Protein AF-A0A7J3VGN8-F1 (afdb_monomer_lite)

Foldseek 3Di:
DLVLLVVCLPVQLVLLLVLLVQLLVVLQPDELVVSLVVRLVVLLVSCVVSVHDSVLSSVSSNQSSVLHQLDLVHDVVSVVVVVVVPADNVNRNVVSVVSSVVSSVVSSCCSSPPVVPVD

Secondary structure (DSSP, 8-state):
-HHHHHHTHHHHHHHHHHHHHHHHHHHTTS-HHHHHHHHHHHHHHHHHHHTS-HHHHHHHHHHHTT---S-TTS-HHHHHHHHTSSS-HHHHHHHHHHHHHHHHHHHHHHHHHTHHHH-

Radius of gyration: 15.68 Å; chains: 1; bounding box: 39×23×43 Å

pLDDT: mean 89.17, std 10.72, range [51.22, 97.06]

Sequence (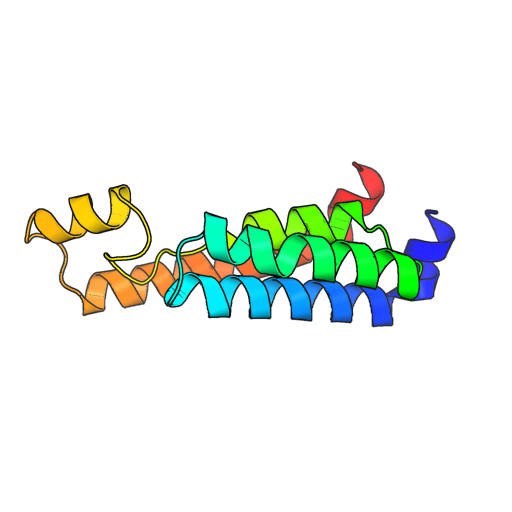119 aa):
DMLMNLTSGGSGLIAIIIVVVAGLGISIIASNTASAGIFLPIAIGLGQKIGFSPVILAVAVGISTSLDFMLPVGTPPNAIAYSTGKVSMPEMIKAGILLDITGAVLTIIMAYLLWPYLI

Structure (mmCIF, N/CA/C/O backbone):
data_AF-A0A7J3VGN8-F1
#
_entry.id   AF-A0A7J3VGN8-F1
#
loop_
_atom_site.group_PDB
_atom_site.id
_atom_site.type_symbol
_atom_site.label_atom_id
_atom_site.label_alt_id
_atom_site.label_comp_id
_atom_site.label_asym_id
_atom_site.label_entity_id
_atom_site.label_seq_id
_atom_site.pdbx_PDB_ins_code
_atom_site.Cartn_x
_atom_site.Cartn_y
_atom_site.Cartn_z
_atom_site.occupancy
_atom_site.B_iso_or_equiv
_atom_site.auth_seq_id
_atom_site.auth_comp_id
_atom_site.auth_asym_id
_atom_site.auth_atom_id
_atom_site.pdbx_PDB_model_num
ATOM 1 N N . ASP A 1 1 ? 11.955 -0.255 -24.144 1.00 57.22 1 ASP A N 1
ATOM 2 C CA . ASP A 1 1 ? 10.928 -0.205 -23.079 1.00 57.22 1 ASP A CA 1
ATOM 3 C C . ASP A 1 1 ? 10.255 -1.552 -22.827 1.00 57.22 1 ASP A C 1
ATOM 5 O O . ASP A 1 1 ? 10.588 -2.176 -21.830 1.00 57.22 1 ASP A O 1
ATOM 9 N N . MET A 1 2 ? 9.433 -2.100 -23.734 1.00 51.97 2 MET A N 1
ATOM 10 C CA . MET A 1 2 ? 8.761 -3.404 -23.515 1.00 51.97 2 MET A CA 1
ATOM 11 C C . MET A 1 2 ? 9.733 -4.589 -23.311 1.00 51.97 2 MET A C 1
ATOM 13 O O . MET A 1 2 ? 9.541 -5.407 -22.416 1.00 51.97 2 MET A O 1
ATOM 17 N N . LEU A 1 3 ? 10.829 -4.645 -24.079 1.00 51.22 3 LEU A N 1
ATOM 18 C CA . LEU A 1 3 ? 11.868 -5.672 -23.909 1.00 51.22 3 LEU A CA 1
ATOM 19 C C . LEU A 1 3 ? 12.693 -5.492 -22.624 1.00 51.22 3 LEU A C 1
ATOM 21 O O . LEU A 1 3 ? 13.121 -6.491 -22.064 1.00 51.22 3 LEU A O 1
ATOM 25 N N . MET A 1 4 ? 12.878 -4.259 -22.130 1.00 55.94 4 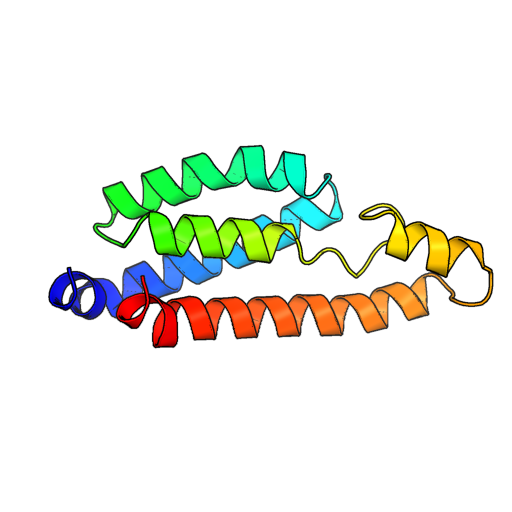MET A N 1
ATOM 26 C CA . MET A 1 4 ? 13.556 -3.998 -20.847 1.00 55.94 4 MET A CA 1
ATOM 27 C C . MET A 1 4 ? 12.677 -4.393 -19.653 1.00 55.94 4 MET A C 1
ATOM 29 O O . MET A 1 4 ? 13.184 -4.937 -18.674 1.00 55.94 4 MET A O 1
ATOM 33 N N . ASN A 1 5 ? 11.356 -4.204 -19.755 1.00 56.47 5 ASN A N 1
ATOM 34 C CA . ASN A 1 5 ? 10.391 -4.669 -18.753 1.00 56.47 5 ASN A CA 1
ATOM 35 C C . ASN A 1 5 ? 10.320 -6.208 -18.678 1.00 56.47 5 ASN A C 1
ATOM 37 O O . ASN A 1 5 ? 10.156 -6.755 -17.591 1.00 56.47 5 ASN A O 1
ATOM 41 N N . LEU A 1 6 ? 10.500 -6.919 -19.802 1.00 51.97 6 LEU A N 1
ATOM 42 C CA . LEU A 1 6 ? 10.601 -8.386 -19.811 1.00 51.97 6 LEU A CA 1
ATOM 43 C C . LEU A 1 6 ? 11.972 -8.906 -19.340 1.00 51.97 6 LEU A C 1
ATOM 45 O O . LEU A 1 6 ? 12.026 -9.912 -18.635 1.00 51.97 6 LEU A O 1
ATOM 49 N N . THR A 1 7 ? 13.083 -8.248 -19.694 1.00 54.78 7 THR A N 1
ATOM 50 C CA . THR A 1 7 ? 14.435 -8.700 -19.304 1.00 54.78 7 THR A CA 1
ATOM 51 C C . THR A 1 7 ? 14.783 -8.390 -17.847 1.00 54.78 7 THR A C 1
ATOM 53 O O . THR A 1 7 ? 15.609 -9.084 -17.260 1.00 54.78 7 THR A O 1
ATOM 56 N N . SER A 1 8 ? 14.121 -7.408 -17.230 1.00 57.72 8 SER A N 1
ATOM 57 C CA . SER A 1 8 ? 14.232 -7.095 -15.797 1.00 57.72 8 SER A CA 1
ATOM 58 C C . SER A 1 8 ? 13.266 -7.893 -14.913 1.00 57.72 8 SER A C 1
ATOM 60 O O . SER A 1 8 ? 13.160 -7.602 -13.726 1.00 57.72 8 SER A O 1
ATOM 62 N N . GLY A 1 9 ? 12.575 -8.911 -15.444 1.00 60.59 9 GLY A N 1
ATOM 63 C CA . GLY A 1 9 ? 11.428 -9.560 -14.791 1.00 60.59 9 GLY A CA 1
ATOM 64 C C . GLY A 1 9 ? 11.620 -9.959 -13.318 1.00 60.59 9 GLY A C 1
ATOM 65 O O . GLY A 1 9 ? 10.666 -9.880 -12.549 1.00 60.59 9 GLY A O 1
ATOM 66 N N . GLY A 1 10 ? 12.843 -10.313 -12.901 1.00 71.25 10 GLY A N 1
ATOM 67 C CA . GLY A 1 10 ? 13.182 -10.541 -11.491 1.00 71.25 10 GLY A CA 1
ATOM 68 C C . GLY A 1 10 ? 13.422 -9.259 -10.678 1.00 71.25 10 GLY A C 1
ATOM 69 O O . GLY A 1 10 ? 12.866 -9.106 -9.594 1.00 71.25 10 GLY A O 1
ATOM 70 N N . SER A 1 11 ? 14.224 -8.316 -11.183 1.00 80.25 11 SER A N 1
ATOM 71 C CA . SER A 1 11 ? 14.568 -7.078 -10.467 1.00 80.25 11 SER A CA 1
ATOM 72 C C . SER A 1 11 ? 13.405 -6.083 -10.392 1.00 80.25 11 SER A C 1
ATOM 74 O O . SER A 1 11 ? 13.237 -5.431 -9.362 1.00 80.25 11 SER A O 1
ATOM 76 N N . GLY A 1 12 ? 12.572 -6.000 -11.434 1.00 86.88 12 GLY A N 1
ATOM 77 C CA . GLY A 1 12 ? 11.380 -5.149 -11.468 1.00 86.88 12 GLY A CA 1
ATOM 78 C C . GLY A 1 12 ? 10.307 -5.604 -10.477 1.00 86.88 12 GLY A C 1
ATOM 79 O O . GLY A 1 12 ? 9.798 -4.793 -9.707 1.00 86.88 12 GLY A O 1
ATOM 80 N N . LEU A 1 13 ? 10.020 -6.911 -10.417 1.00 90.31 13 LEU A N 1
ATOM 81 C CA . LEU A 1 13 ? 9.063 -7.465 -9.452 1.00 90.31 13 LEU A CA 1
ATOM 82 C C . LEU A 1 13 ? 9.521 -7.238 -8.004 1.00 90.31 13 LEU A C 1
ATOM 84 O O . LEU A 1 13 ? 8.727 -6.809 -7.169 1.00 90.31 13 LEU A O 1
ATOM 88 N N . ILE A 1 14 ? 10.805 -7.473 -7.713 1.00 91.94 14 ILE A N 1
ATOM 89 C CA . ILE A 1 14 ? 11.375 -7.217 -6.383 1.00 91.94 14 ILE A CA 1
ATOM 90 C C . ILE A 1 14 ? 11.254 -5.732 -6.024 1.00 91.94 14 ILE A C 1
ATOM 92 O O . ILE A 1 14 ? 10.845 -5.409 -4.910 1.00 91.94 14 ILE A O 1
ATOM 96 N N . ALA A 1 15 ? 11.560 -4.827 -6.960 1.00 93.19 15 ALA A N 1
ATOM 97 C CA . ALA A 1 15 ? 11.423 -3.392 -6.737 1.00 93.19 15 ALA A CA 1
ATOM 98 C C . ALA A 1 15 ? 9.973 -3.001 -6.410 1.00 93.19 15 ALA A C 1
ATOM 100 O O . ALA A 1 15 ? 9.757 -2.292 -5.430 1.00 93.19 15 ALA A O 1
ATOM 101 N N . ILE A 1 16 ? 8.992 -3.511 -7.166 1.00 95.19 16 ILE A N 1
ATOM 102 C CA . ILE A 1 16 ? 7.558 -3.290 -6.913 1.00 95.19 16 ILE A CA 1
ATOM 103 C C . ILE A 1 16 ? 7.178 -3.763 -5.504 1.00 95.19 16 ILE A C 1
ATOM 105 O O . ILE A 1 16 ? 6.578 -3.006 -4.745 1.00 95.19 16 ILE A O 1
ATOM 109 N N . ILE A 1 17 ? 7.544 -4.994 -5.132 1.00 95.31 17 ILE A N 1
ATOM 110 C CA . ILE A 1 17 ? 7.213 -5.553 -3.814 1.00 95.31 17 ILE A CA 1
ATOM 111 C C . ILE A 1 17 ? 7.805 -4.687 -2.699 1.00 95.31 17 ILE A C 1
ATOM 113 O O . ILE A 1 17 ? 7.100 -4.345 -1.752 1.00 95.31 17 ILE A O 1
ATOM 117 N N . ILE A 1 18 ? 9.076 -4.294 -2.823 1.00 94.94 18 ILE A N 1
ATOM 118 C CA . ILE A 1 18 ? 9.754 -3.468 -1.818 1.00 94.94 18 ILE A CA 1
ATOM 119 C C . ILE A 1 18 ? 9.040 -2.127 -1.646 1.00 94.94 18 ILE A C 1
ATOM 121 O O . ILE A 1 18 ? 8.750 -1.749 -0.514 1.00 94.94 18 ILE A O 1
ATOM 125 N N . VAL A 1 19 ? 8.738 -1.410 -2.735 1.00 95.94 19 VAL A N 1
ATOM 126 C CA . VAL A 1 19 ? 8.107 -0.083 -2.622 1.00 95.94 19 VAL A CA 1
ATOM 127 C C . VAL A 1 19 ? 6.669 -0.167 -2.114 1.00 95.94 19 VAL A C 1
ATOM 129 O O . VAL A 1 19 ? 6.244 0.698 -1.350 1.00 95.94 19 VAL A O 1
ATOM 132 N N . VAL A 1 20 ? 5.928 -1.221 -2.472 1.00 96.69 20 VAL A N 1
ATOM 133 C CA . VAL A 1 20 ? 4.560 -1.431 -1.982 1.00 96.69 20 VAL A CA 1
ATOM 134 C C . VAL A 1 20 ? 4.567 -1.733 -0.486 1.00 96.69 20 VAL A C 1
ATOM 136 O O . VAL A 1 20 ? 3.876 -1.056 0.269 1.00 96.69 20 VAL A O 1
ATOM 139 N N . VAL A 1 21 ? 5.383 -2.692 -0.042 1.00 95.38 21 VAL A N 1
ATOM 140 C CA . VAL A 1 21 ? 5.461 -3.081 1.375 1.00 95.38 21 VAL A CA 1
ATOM 141 C C . VAL A 1 21 ? 6.007 -1.942 2.233 1.00 95.38 21 VAL A C 1
ATOM 143 O O . VAL A 1 21 ? 5.471 -1.679 3.306 1.00 95.38 21 VAL A O 1
ATOM 146 N N . ALA A 1 22 ? 7.044 -1.239 1.770 1.00 93.88 22 ALA A N 1
ATOM 147 C CA . ALA A 1 22 ? 7.609 -0.115 2.508 1.00 93.88 22 ALA A CA 1
ATOM 148 C C . ALA A 1 22 ? 6.635 1.071 2.587 1.00 93.88 22 ALA A C 1
ATOM 150 O O . ALA A 1 22 ? 6.490 1.658 3.658 1.00 93.88 22 ALA A O 1
ATOM 151 N N . GLY A 1 23 ? 5.943 1.387 1.484 1.00 94.50 23 GLY A N 1
ATOM 152 C CA . GLY A 1 23 ? 4.936 2.448 1.429 1.00 94.50 23 GLY A CA 1
ATOM 153 C C . GLY A 1 23 ? 3.754 2.190 2.365 1.00 94.50 23 GLY A C 1
ATOM 154 O O . GLY A 1 23 ? 3.395 3.071 3.141 1.00 94.50 23 GLY A O 1
ATOM 155 N N . LEU A 1 24 ? 3.223 0.964 2.351 1.00 94.31 24 LEU A N 1
ATOM 156 C CA . LEU A 1 24 ? 2.174 0.522 3.272 1.00 94.31 24 LEU A CA 1
ATOM 157 C C . LEU A 1 24 ? 2.655 0.535 4.734 1.00 94.31 24 LEU A C 1
ATOM 159 O O . LEU A 1 24 ? 1.960 0.989 5.635 1.00 94.31 24 LEU A O 1
ATOM 163 N N . GLY A 1 25 ? 3.869 0.044 4.990 1.00 91.69 25 GLY A N 1
ATOM 164 C CA . GLY A 1 25 ? 4.415 -0.026 6.345 1.00 91.69 25 GLY A CA 1
ATOM 165 C C . GLY A 1 25 ? 4.583 1.350 6.990 1.00 91.69 25 GLY A C 1
ATOM 166 O O . GLY A 1 25 ? 4.294 1.512 8.175 1.00 91.69 25 GLY A O 1
ATOM 167 N N . ILE A 1 26 ? 5.028 2.349 6.219 1.00 89.94 26 ILE A N 1
ATOM 168 C CA . ILE A 1 26 ? 5.185 3.708 6.741 1.00 89.94 26 ILE A CA 1
ATOM 169 C C . ILE A 1 26 ? 3.838 4.418 6.928 1.00 89.94 26 ILE A C 1
ATOM 171 O O . ILE A 1 26 ? 3.698 5.184 7.882 1.00 89.94 26 ILE A O 1
ATOM 175 N N . SER A 1 27 ? 2.841 4.156 6.069 1.00 89.88 27 SER A N 1
ATOM 176 C CA . SER A 1 27 ? 1.543 4.839 6.135 1.00 89.88 27 SER A CA 1
ATOM 177 C C . SER A 1 27 ? 0.765 4.485 7.397 1.00 89.88 27 SER A C 1
ATOM 179 O O . SER A 1 27 ? 0.010 5.307 7.883 1.00 89.88 27 SER A O 1
ATOM 181 N N . ILE A 1 28 ? 1.041 3.333 8.014 1.00 85.00 28 ILE A N 1
ATOM 182 C CA . ILE A 1 28 ? 0.443 2.952 9.304 1.00 85.00 28 ILE A CA 1
ATOM 183 C C . ILE A 1 28 ? 0.801 3.948 10.427 1.00 85.00 28 ILE A C 1
ATOM 185 O O . ILE A 1 28 ? 0.040 4.114 11.379 1.00 85.00 28 ILE A O 1
ATOM 189 N N . ILE A 1 29 ? 1.972 4.596 10.363 1.00 82.19 29 ILE A N 1
ATOM 190 C CA . ILE A 1 29 ? 2.469 5.480 11.437 1.00 82.19 29 ILE A CA 1
ATOM 191 C C . ILE A 1 29 ? 2.579 6.954 11.034 1.00 82.19 29 ILE A C 1
ATOM 193 O O . ILE A 1 29 ? 2.781 7.810 11.896 1.00 82.19 29 ILE A O 1
ATOM 197 N N . ALA A 1 30 ? 2.468 7.263 9.744 1.00 87.19 30 ALA A N 1
ATOM 198 C CA . ALA A 1 30 ? 2.600 8.603 9.187 1.00 87.19 30 ALA A CA 1
ATOM 199 C C . ALA A 1 30 ? 1.473 8.873 8.190 1.00 87.19 30 ALA A C 1
ATOM 201 O O . ALA A 1 30 ? 0.982 7.958 7.545 1.00 87.19 30 ALA A O 1
ATOM 202 N N . SER A 1 31 ? 1.090 10.138 7.997 1.00 89.44 31 SER A N 1
ATOM 203 C CA . SER A 1 31 ? 0.025 10.455 7.039 1.00 89.44 31 SER A CA 1
ATOM 204 C C . SER A 1 31 ? 0.378 9.995 5.621 1.00 89.44 31 SER A C 1
ATOM 206 O O . SER A 1 31 ? 1.528 10.107 5.187 1.00 89.44 31 SER A O 1
ATOM 208 N N . ASN A 1 32 ? -0.626 9.541 4.869 1.00 91.62 32 ASN A N 1
ATOM 209 C CA . ASN A 1 32 ? -0.465 9.037 3.500 1.00 91.62 32 ASN A CA 1
ATOM 210 C C . ASN A 1 32 ? 0.321 10.011 2.608 1.00 91.62 32 ASN A C 1
ATOM 212 O O . ASN A 1 32 ? 1.223 9.611 1.876 1.00 91.62 32 ASN A O 1
ATOM 216 N N . THR A 1 33 ? 0.043 11.313 2.726 1.00 91.50 33 THR A N 1
ATOM 217 C CA . THR A 1 33 ? 0.745 12.360 1.970 1.00 91.50 33 THR A CA 1
ATOM 218 C C . THR A 1 33 ? 2.217 12.489 2.364 1.00 91.50 33 THR A C 1
ATOM 220 O O . THR A 1 33 ? 3.066 12.650 1.489 1.00 91.50 33 THR A O 1
ATOM 223 N N . ALA A 1 34 ? 2.543 12.416 3.659 1.00 92.12 34 ALA A N 1
ATOM 224 C CA . ALA A 1 34 ? 3.932 12.464 4.116 1.00 92.12 34 ALA A CA 1
ATOM 225 C C . ALA A 1 34 ? 4.705 11.223 3.646 1.00 92.12 34 ALA A C 1
ATOM 227 O O . ALA A 1 34 ? 5.810 11.342 3.117 1.00 92.12 34 ALA A O 1
ATOM 228 N N . SER A 1 35 ? 4.083 10.050 3.760 1.00 94.31 35 SER A N 1
ATOM 229 C CA . SER A 1 35 ? 4.605 8.774 3.273 1.00 94.31 35 SER A CA 1
ATOM 230 C C . SER A 1 35 ? 4.878 8.806 1.767 1.00 94.31 35 SER A C 1
ATOM 232 O O . SER A 1 35 ? 5.991 8.503 1.334 1.00 94.31 35 SER A O 1
ATOM 234 N N . ALA A 1 36 ? 3.918 9.274 0.964 1.00 95.12 36 ALA A N 1
ATOM 235 C CA . ALA A 1 36 ? 4.109 9.472 -0.470 1.00 95.12 36 ALA A CA 1
ATOM 236 C C . ALA A 1 36 ? 5.263 10.447 -0.755 1.00 95.12 36 ALA A C 1
ATOM 238 O O . ALA A 1 36 ? 6.134 10.143 -1.564 1.00 95.12 36 ALA A O 1
ATOM 239 N N . GLY A 1 37 ? 5.329 11.583 -0.051 1.00 94.69 37 GLY A N 1
ATOM 240 C CA . GLY A 1 37 ? 6.396 12.575 -0.221 1.00 94.69 37 GLY A CA 1
ATOM 241 C C . GLY A 1 37 ? 7.807 12.020 0.015 1.00 94.69 37 GLY A C 1
ATOM 242 O O . GLY A 1 37 ? 8.747 12.434 -0.661 1.00 94.69 37 GLY A O 1
ATOM 243 N N . ILE A 1 38 ? 7.952 11.053 0.926 1.00 93.38 38 ILE A N 1
ATOM 244 C CA . ILE A 1 38 ? 9.225 10.372 1.200 1.00 93.38 38 ILE A CA 1
ATOM 245 C C . ILE A 1 38 ? 9.539 9.338 0.112 1.00 93.38 38 ILE A C 1
ATOM 247 O O . ILE A 1 38 ? 10.651 9.309 -0.416 1.00 93.38 38 ILE A O 1
ATOM 251 N N . PHE A 1 39 ? 8.579 8.476 -0.228 1.00 94.81 39 PHE A N 1
ATOM 252 C CA . PHE A 1 39 ? 8.845 7.292 -1.049 1.00 94.81 39 PHE A CA 1
ATOM 253 C C . PHE A 1 39 ? 8.796 7.540 -2.558 1.00 94.81 39 PHE A C 1
ATOM 255 O O . PHE A 1 39 ? 9.494 6.849 -3.300 1.00 94.81 39 PHE A O 1
ATOM 262 N N . LEU A 1 40 ? 8.035 8.529 -3.034 1.00 96.38 40 LEU A N 1
ATOM 263 C CA . LEU A 1 40 ? 7.920 8.833 -4.463 1.00 96.38 40 LEU A CA 1
ATOM 264 C C . LEU A 1 40 ? 9.278 9.150 -5.126 1.00 96.38 40 LEU A C 1
ATOM 266 O O . LEU A 1 40 ? 9.598 8.508 -6.129 1.00 96.38 40 LEU A O 1
ATOM 270 N N . PRO A 1 41 ? 10.127 10.058 -4.591 1.00 95.88 41 PRO A N 1
ATOM 271 C CA . PRO A 1 41 ? 11.437 10.322 -5.193 1.00 95.88 41 PRO A CA 1
ATOM 272 C C . PRO A 1 41 ? 12.370 9.100 -5.146 1.00 95.88 41 PRO A C 1
ATOM 274 O O . PRO A 1 41 ? 13.141 8.882 -6.081 1.00 95.88 41 PRO A O 1
ATOM 277 N N . ILE A 1 42 ? 12.273 8.272 -4.099 1.00 94.88 42 ILE A N 1
ATOM 278 C CA . ILE A 1 42 ? 13.067 7.042 -3.954 1.00 94.88 42 ILE A CA 1
ATOM 279 C C . ILE A 1 42 ? 12.678 6.028 -5.036 1.00 94.88 42 ILE A C 1
ATOM 281 O O . ILE A 1 42 ? 13.549 5.471 -5.702 1.00 94.88 42 ILE A O 1
ATOM 285 N N . ALA A 1 43 ? 11.378 5.816 -5.243 1.00 95.38 43 ALA A N 1
ATOM 286 C CA . ALA A 1 43 ? 10.851 4.908 -6.254 1.00 95.38 43 ALA A CA 1
ATOM 287 C C . ALA A 1 43 ? 11.214 5.346 -7.679 1.00 95.38 43 ALA A C 1
ATOM 289 O O . ALA A 1 43 ? 11.647 4.520 -8.485 1.00 95.38 43 ALA A O 1
ATOM 290 N N . ILE A 1 44 ? 11.115 6.647 -7.974 1.00 95.44 44 ILE A N 1
ATOM 291 C CA . ILE A 1 44 ? 11.500 7.203 -9.278 1.00 95.44 44 ILE A CA 1
ATOM 292 C C . ILE A 1 44 ? 12.994 6.973 -9.540 1.00 95.44 44 ILE A C 1
ATOM 294 O O . ILE A 1 44 ? 13.361 6.439 -10.589 1.00 95.44 44 ILE A O 1
ATOM 298 N N . GLY A 1 45 ? 13.856 7.319 -8.578 1.00 94.38 45 GLY A N 1
ATOM 299 C CA . GLY A 1 45 ? 15.300 7.118 -8.705 1.00 94.38 45 GLY A CA 1
ATOM 300 C C . GLY A 1 45 ? 15.690 5.641 -8.816 1.00 94.38 45 GLY A C 1
ATOM 301 O O . GLY A 1 45 ? 16.581 5.288 -9.592 1.00 94.38 45 GLY A O 1
ATOM 302 N N . LEU A 1 46 ? 14.995 4.756 -8.093 1.00 92.19 46 LEU 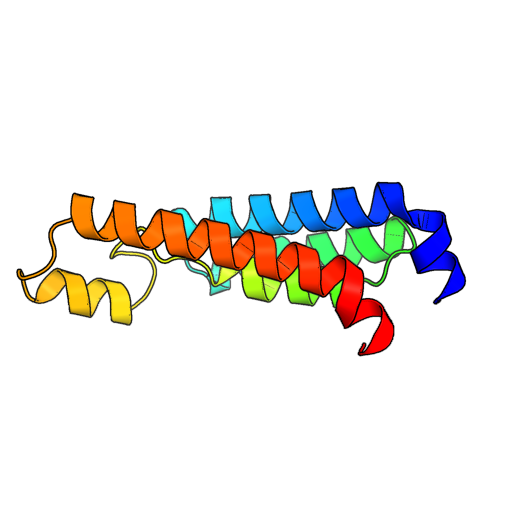A N 1
ATOM 303 C CA . LEU A 1 46 ? 15.202 3.313 -8.188 1.00 92.19 46 LEU A CA 1
ATOM 304 C C . LEU A 1 46 ? 14.872 2.799 -9.593 1.00 92.19 46 LEU A C 1
ATOM 306 O O . LEU A 1 46 ? 15.699 2.098 -10.172 1.00 92.19 46 LEU A O 1
ATOM 310 N N . GLY A 1 47 ? 13.719 3.183 -10.151 1.00 91.06 47 GLY A N 1
ATOM 311 C CA . GLY A 1 47 ? 13.311 2.801 -11.506 1.00 91.06 47 GLY A CA 1
ATOM 312 C C . 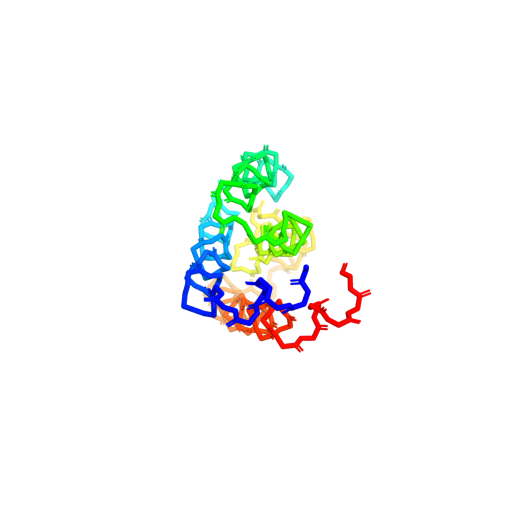GLY A 1 47 ? 14.350 3.208 -12.548 1.00 91.06 47 GLY A C 1
ATOM 313 O O . GLY A 1 47 ? 14.836 2.366 -13.303 1.00 91.06 47 GLY A O 1
ATOM 314 N N . GLN A 1 48 ? 14.795 4.468 -12.503 1.00 91.75 48 GLN A N 1
ATOM 315 C CA . GLN A 1 48 ? 15.840 4.981 -13.396 1.00 91.75 48 GLN A CA 1
ATOM 316 C C . GLN A 1 48 ? 17.143 4.178 -13.289 1.00 91.75 48 GLN A C 1
ATOM 318 O O . GLN A 1 48 ? 17.757 3.856 -14.304 1.00 91.75 48 GLN A O 1
ATOM 323 N N . LYS A 1 49 ? 17.557 3.820 -12.067 1.00 90.56 49 LYS A N 1
ATOM 324 C CA . LYS A 1 49 ? 18.805 3.089 -11.817 1.00 90.56 49 LYS A CA 1
ATOM 325 C C . LYS A 1 49 ? 18.767 1.645 -12.316 1.00 90.56 49 LYS A C 1
ATOM 327 O O . LYS A 1 49 ? 19.780 1.155 -12.807 1.00 90.56 49 LYS A O 1
ATOM 332 N N . ILE A 1 50 ? 17.638 0.954 -12.157 1.00 87.56 50 ILE A N 1
ATOM 333 C CA . ILE A 1 50 ? 17.500 -0.460 -12.546 1.00 87.56 50 ILE A CA 1
ATOM 334 C C . ILE A 1 50 ? 16.980 -0.642 -13.979 1.00 87.56 50 ILE A C 1
ATOM 336 O O . ILE A 1 50 ? 16.802 -1.776 -14.415 1.00 87.56 50 ILE A O 1
ATOM 340 N N . GLY A 1 51 ? 16.725 0.456 -14.701 1.00 85.44 51 GLY A N 1
ATOM 341 C CA . GLY A 1 51 ? 16.157 0.427 -16.051 1.00 85.44 51 GLY A CA 1
ATOM 342 C C . GLY A 1 51 ? 14.694 -0.029 -16.097 1.00 85.44 51 GLY A C 1
ATOM 343 O O . GLY A 1 51 ? 14.248 -0.527 -17.127 1.00 85.44 51 GLY A O 1
ATOM 344 N N . PHE A 1 52 ? 13.958 0.113 -14.991 1.00 88.19 52 PHE A N 1
ATOM 345 C CA . PHE A 1 52 ? 12.528 -0.189 -14.894 1.00 88.19 52 PHE A CA 1
ATOM 346 C C . PHE A 1 52 ? 11.711 1.106 -14.916 1.00 88.19 52 PHE A C 1
ATOM 348 O O . PHE A 1 52 ? 12.200 2.150 -14.488 1.00 88.19 52 PHE A O 1
ATOM 355 N N . SER A 1 53 ? 10.462 1.054 -15.387 1.00 90.56 53 SER A N 1
ATOM 356 C CA . SER A 1 53 ? 9.623 2.253 -15.515 1.00 90.56 53 SER A CA 1
ATOM 357 C C . SER A 1 53 ? 9.485 3.007 -14.176 1.00 90.56 53 SER A C 1
ATOM 359 O O . SER A 1 53 ? 8.855 2.496 -13.242 1.00 90.56 53 SER A O 1
ATOM 361 N N . PRO A 1 54 ? 10.019 4.242 -14.064 1.00 93.19 54 PRO A N 1
ATOM 362 C CA . PRO A 1 54 ? 9.885 5.057 -12.856 1.00 93.19 54 PRO A CA 1
ATOM 363 C C . PRO A 1 54 ? 8.428 5.429 -12.569 1.00 93.19 54 PRO A C 1
ATOM 365 O O . PRO A 1 54 ? 8.044 5.587 -11.414 1.00 93.19 54 PRO A O 1
ATOM 368 N N . VAL A 1 55 ? 7.613 5.539 -13.625 1.00 94.38 55 VAL A N 1
ATOM 369 C CA . VAL A 1 55 ? 6.182 5.852 -13.537 1.00 94.38 55 VAL A CA 1
ATOM 370 C C . VAL A 1 55 ? 5.429 4.716 -12.853 1.00 94.38 55 VAL A C 1
ATOM 372 O O . VAL A 1 55 ? 4.660 4.973 -11.933 1.00 94.38 55 VAL A O 1
ATOM 375 N N . ILE A 1 56 ? 5.698 3.460 -13.228 1.00 94.19 56 ILE A N 1
ATOM 376 C CA . ILE A 1 56 ? 5.059 2.289 -12.607 1.00 94.19 56 ILE A CA 1
ATOM 377 C C . ILE A 1 56 ? 5.369 2.235 -11.107 1.00 94.19 56 ILE A C 1
ATOM 379 O O . ILE A 1 56 ? 4.462 2.027 -10.301 1.00 94.19 56 ILE A O 1
ATOM 383 N N . LEU A 1 57 ? 6.625 2.473 -10.710 1.00 95.12 57 LEU A N 1
ATOM 384 C CA . LEU A 1 57 ? 6.998 2.491 -9.291 1.00 95.12 57 LEU A CA 1
ATOM 385 C C . LEU A 1 57 ? 6.390 3.683 -8.542 1.00 95.12 57 LEU A C 1
ATOM 387 O O . LEU A 1 57 ? 5.971 3.525 -7.398 1.00 95.12 57 LEU A O 1
ATOM 391 N N . ALA A 1 58 ? 6.299 4.857 -9.172 1.00 96.19 58 ALA A N 1
ATOM 392 C CA . ALA A 1 58 ? 5.654 6.025 -8.577 1.00 96.19 58 ALA A CA 1
ATOM 393 C C . ALA A 1 58 ? 4.155 5.788 -8.330 1.00 96.19 58 ALA A C 1
ATOM 395 O O . ALA A 1 58 ? 3.652 6.101 -7.252 1.00 96.19 58 ALA A O 1
ATOM 396 N N . VAL A 1 59 ? 3.450 5.183 -9.293 1.00 96.00 59 VAL A N 1
ATOM 397 C CA . VAL A 1 59 ? 2.038 4.802 -9.135 1.00 96.00 59 VAL A CA 1
ATOM 398 C C . VAL A 1 59 ? 1.887 3.742 -8.043 1.00 96.00 59 VAL A C 1
ATOM 400 O O . VAL A 1 59 ? 1.024 3.885 -7.180 1.00 96.00 59 VAL A O 1
ATOM 403 N N . ALA A 1 60 ? 2.752 2.721 -8.022 1.00 96.25 60 ALA A N 1
ATOM 404 C CA . ALA A 1 60 ? 2.739 1.689 -6.985 1.00 96.25 60 ALA A CA 1
ATOM 405 C C . ALA A 1 60 ? 2.899 2.281 -5.575 1.00 96.25 60 ALA A C 1
ATOM 407 O O . ALA A 1 60 ? 2.155 1.894 -4.677 1.00 96.25 60 ALA A O 1
ATOM 408 N N . VAL A 1 61 ? 3.811 3.248 -5.397 1.00 97.06 61 VAL A N 1
ATOM 409 C CA . VAL A 1 61 ? 3.968 3.993 -4.137 1.00 97.06 61 VAL A CA 1
ATOM 410 C C . VAL A 1 61 ? 2.712 4.783 -3.801 1.00 97.06 61 VAL A C 1
ATOM 412 O O . VAL A 1 61 ? 2.211 4.663 -2.692 1.00 97.06 61 VAL A O 1
ATOM 415 N N . GLY A 1 62 ? 2.186 5.576 -4.739 1.00 95.62 62 GLY A N 1
ATOM 416 C CA . GLY A 1 62 ? 1.014 6.414 -4.477 1.00 95.62 62 GLY A CA 1
ATOM 417 C C . GLY A 1 62 ? -0.195 5.602 -4.007 1.00 95.62 62 GLY A C 1
ATOM 418 O O . GLY A 1 62 ? -0.903 6.016 -3.086 1.00 95.62 62 GLY A O 1
ATOM 419 N N . ILE A 1 63 ? -0.398 4.419 -4.595 1.00 96.06 63 ILE A N 1
ATOM 420 C CA . ILE A 1 63 ? -1.442 3.497 -4.152 1.00 96.06 63 ILE A CA 1
ATOM 421 C C . ILE A 1 63 ? -1.083 2.888 -2.797 1.00 96.06 63 ILE A C 1
ATOM 423 O O . ILE A 1 63 ? -1.897 2.985 -1.885 1.00 96.06 63 ILE A O 1
ATOM 427 N N . SER A 1 64 ? 0.112 2.311 -2.624 1.00 96.06 64 SER A N 1
ATOM 428 C CA . SER A 1 64 ? 0.461 1.600 -1.386 1.00 96.06 64 SER A CA 1
ATOM 429 C C . SER A 1 64 ? 0.461 2.496 -0.151 1.00 96.06 64 SER A C 1
ATOM 431 O O . SER A 1 64 ? -0.050 2.088 0.884 1.00 96.06 64 SER A O 1
ATOM 433 N N . THR A 1 65 ? 0.935 3.740 -0.263 1.00 95.50 65 THR A N 1
ATOM 434 C CA . THR A 1 65 ? 0.897 4.718 0.836 1.00 95.50 65 THR A CA 1
ATOM 435 C C . THR A 1 65 ? -0.509 5.233 1.136 1.00 95.50 65 THR A C 1
ATOM 437 O O . THR A 1 65 ? -0.684 5.974 2.094 1.00 95.50 65 THR A O 1
ATOM 440 N N . SER A 1 66 ? -1.499 4.905 0.300 1.00 93.50 66 SER A N 1
ATOM 441 C CA . SER A 1 66 ? -2.907 5.253 0.515 1.00 93.50 66 SER A CA 1
ATOM 442 C C . SER A 1 66 ? -3.713 4.118 1.158 1.00 93.50 66 SER A C 1
ATOM 444 O O . SER A 1 66 ? -4.869 4.333 1.523 1.00 93.50 66 SER A O 1
ATOM 446 N N . LEU A 1 67 ? -3.124 2.925 1.292 1.00 92.69 67 LEU A N 1
ATOM 447 C CA . LEU A 1 67 ? -3.731 1.752 1.919 1.00 92.69 67 LEU A CA 1
ATOM 448 C C . LEU A 1 67 ? -3.529 1.809 3.443 1.00 92.69 67 LEU A C 1
ATOM 450 O O . LEU A 1 67 ? -2.740 1.058 3.991 1.00 92.69 67 LEU A O 1
ATOM 454 N N . ASP A 1 68 ? -4.179 2.747 4.129 1.00 89.75 68 ASP A N 1
ATOM 455 C CA . ASP A 1 68 ? -4.132 2.829 5.597 1.00 89.75 68 ASP A CA 1
ATOM 456 C C . ASP A 1 68 ? -5.531 2.612 6.184 1.00 89.75 68 ASP A C 1
ATOM 458 O O . ASP A 1 68 ? -6.255 3.553 6.534 1.00 89.75 68 ASP A O 1
ATOM 462 N N . PHE A 1 69 ? -5.958 1.346 6.213 1.00 90.62 69 PHE A N 1
ATOM 463 C CA . PHE A 1 69 ? -7.295 0.959 6.670 1.00 90.62 69 PHE A CA 1
ATOM 464 C C . PHE A 1 69 ? -7.320 0.385 8.094 1.00 90.62 69 PHE A C 1
ATOM 466 O O . PHE A 1 69 ? -8.397 0.210 8.663 1.00 90.62 69 PHE A O 1
ATOM 473 N N . MET A 1 70 ? -6.161 0.094 8.692 1.00 89.56 70 MET A N 1
ATOM 474 C CA . MET A 1 70 ? -6.057 -0.573 9.998 1.00 89.56 70 MET A CA 1
ATOM 475 C C . MET A 1 70 ? -6.363 0.319 11.197 1.00 89.56 70 MET A C 1
ATOM 477 O O . MET A 1 70 ? -6.894 -0.177 12.196 1.00 89.56 70 MET A O 1
ATOM 481 N N . LEU A 1 71 ? -6.001 1.603 11.140 1.00 89.75 71 LEU A N 1
ATOM 482 C CA . LEU A 1 71 ? -6.038 2.490 12.300 1.00 89.75 71 LEU A CA 1
ATOM 483 C C . LEU A 1 71 ? -6.988 3.684 12.094 1.00 89.75 71 LEU A C 1
ATOM 485 O O . LEU A 1 71 ? -7.150 4.187 10.978 1.00 89.75 71 LEU A O 1
ATOM 489 N N . PRO A 1 72 ? -7.588 4.207 13.182 1.00 84.19 72 PRO A N 1
ATOM 490 C CA . PRO A 1 72 ? -8.464 5.374 13.125 1.00 84.19 72 PRO A CA 1
ATOM 491 C C . PRO A 1 72 ? -7.699 6.684 12.905 1.00 84.19 72 PRO A C 1
ATOM 493 O O . PRO A 1 72 ? -8.303 7.684 12.539 1.00 84.19 72 PRO A O 1
ATOM 496 N N . VAL A 1 73 ? -6.384 6.702 13.144 1.00 81.62 73 VAL A N 1
ATOM 497 C CA . VAL A 1 73 ? -5.553 7.918 13.080 1.00 81.62 73 VAL A CA 1
ATOM 498 C C . VAL A 1 73 ? -5.129 8.291 11.658 1.00 81.62 73 VAL A C 1
ATOM 500 O O . VAL A 1 73 ? -4.761 9.437 11.417 1.00 81.62 73 VAL A O 1
ATOM 503 N N . GLY A 1 74 ? -5.196 7.331 10.736 1.00 72.06 74 GLY A N 1
ATOM 504 C CA . GLY A 1 74 ? -4.657 7.435 9.385 1.00 72.06 74 GLY A CA 1
ATOM 505 C C . GLY A 1 74 ? -5.400 8.383 8.459 1.00 72.06 74 GLY A C 1
ATOM 506 O O . GLY A 1 74 ? -4.808 9.184 7.733 1.00 72.06 74 GLY A O 1
ATOM 507 N N . THR A 1 75 ? -6.734 8.307 8.487 1.00 85.56 75 THR A N 1
ATOM 508 C CA . THR A 1 75 ? -7.601 9.032 7.555 1.00 85.56 75 THR A CA 1
ATOM 509 C C . THR A 1 75 ? -8.898 9.513 8.224 1.00 85.56 75 THR A C 1
ATOM 511 O O . THR A 1 75 ? -9.430 8.835 9.109 1.00 85.56 75 THR A O 1
ATOM 514 N N . PRO A 1 76 ? -9.469 10.664 7.800 1.00 87.62 76 PRO A N 1
ATOM 515 C CA . PRO A 1 76 ? -10.722 11.167 8.366 1.00 87.62 76 PRO A CA 1
ATOM 516 C C . PRO A 1 76 ? -11.900 10.172 8.326 1.00 87.62 76 PRO A C 1
ATOM 518 O O . PRO A 1 76 ? -12.608 10.089 9.327 1.00 87.62 76 PRO A O 1
ATOM 521 N N . PRO A 1 77 ? -12.130 9.381 7.253 1.00 89.19 77 PRO A N 1
ATOM 522 C CA . PRO A 1 77 ? -13.215 8.396 7.231 1.00 89.19 77 PRO A CA 1
ATOM 523 C C . PRO A 1 77 ? -13.085 7.320 8.317 1.00 89.19 77 PRO A C 1
ATOM 525 O O . PRO A 1 77 ? -14.073 6.994 8.977 1.00 89.19 77 PRO A O 1
ATOM 528 N N . ASN A 1 78 ? -11.868 6.819 8.550 1.00 90.62 78 ASN A N 1
ATOM 529 C CA . ASN A 1 78 ? -11.578 5.844 9.600 1.00 90.62 78 ASN A CA 1
ATOM 530 C C . ASN A 1 78 ? -11.841 6.439 10.992 1.00 90.62 78 ASN A C 1
ATOM 532 O O . ASN A 1 78 ? -12.529 5.830 11.815 1.00 90.62 78 ASN A O 1
ATOM 536 N N . ALA A 1 79 ? -11.367 7.665 11.231 1.00 91.19 79 ALA A N 1
ATOM 537 C CA . ALA A 1 79 ? -11.625 8.390 12.472 1.00 91.19 79 ALA A CA 1
ATOM 538 C C . ALA A 1 79 ? -13.131 8.586 12.717 1.00 91.19 79 ALA A C 1
ATOM 540 O O . ALA A 1 79 ? -13.616 8.346 13.824 1.00 91.19 79 ALA A O 1
ATOM 541 N N . ILE A 1 80 ? -13.887 8.968 11.679 1.00 93.88 80 ILE A N 1
ATOM 542 C CA . ILE A 1 80 ? -15.341 9.155 11.755 1.00 93.88 80 ILE A CA 1
ATOM 543 C C . ILE A 1 80 ? -16.027 7.834 12.115 1.00 93.88 80 ILE A C 1
ATOM 545 O O . ILE A 1 80 ? -16.816 7.813 13.059 1.00 93.88 80 ILE A O 1
ATOM 549 N N . ALA A 1 81 ? -15.703 6.731 11.431 1.00 92.56 81 ALA A N 1
ATOM 550 C CA . ALA A 1 81 ? -16.286 5.417 11.706 1.00 92.56 81 ALA A CA 1
ATOM 551 C C . ALA A 1 81 ? -16.027 4.960 13.151 1.00 92.56 81 ALA A C 1
ATOM 553 O O . ALA A 1 81 ? -16.963 4.553 13.844 1.00 92.56 81 ALA A O 1
ATOM 554 N N . TYR A 1 82 ? -14.791 5.104 13.635 1.00 93.12 82 TYR A N 1
ATOM 555 C CA . TYR A 1 82 ? -14.420 4.768 15.011 1.00 93.12 82 TYR A CA 1
ATOM 556 C C . TYR A 1 82 ? -15.134 5.661 16.040 1.00 93.12 82 TYR A C 1
ATOM 558 O O . TYR A 1 82 ? -15.647 5.175 17.048 1.00 93.12 82 TYR A O 1
ATOM 566 N N . SER A 1 83 ? -15.262 6.963 15.756 1.00 93.50 83 SER A N 1
ATOM 567 C CA . SER A 1 83 ? -15.914 7.931 16.653 1.00 93.50 83 SER A CA 1
ATOM 568 C C . SER A 1 83 ? -17.410 7.673 16.882 1.00 93.50 83 SER A C 1
ATOM 570 O O . SER A 1 83 ? -17.975 8.170 17.854 1.00 93.50 83 SER A O 1
ATOM 572 N N . THR A 1 84 ? -18.059 6.857 16.039 1.00 94.50 84 THR A N 1
ATOM 573 C CA . THR A 1 84 ? -19.462 6.452 16.235 1.00 94.50 84 THR A CA 1
ATOM 574 C C . THR A 1 84 ? -19.690 5.570 17.467 1.00 94.50 84 THR A C 1
ATOM 576 O O . THR A 1 84 ? -20.840 5.373 17.859 1.00 94.50 84 THR A O 1
ATOM 579 N N . GLY A 1 85 ? -18.631 4.978 18.034 1.00 92.75 85 GLY A N 1
ATOM 580 C CA . GLY A 1 85 ? -18.723 3.999 19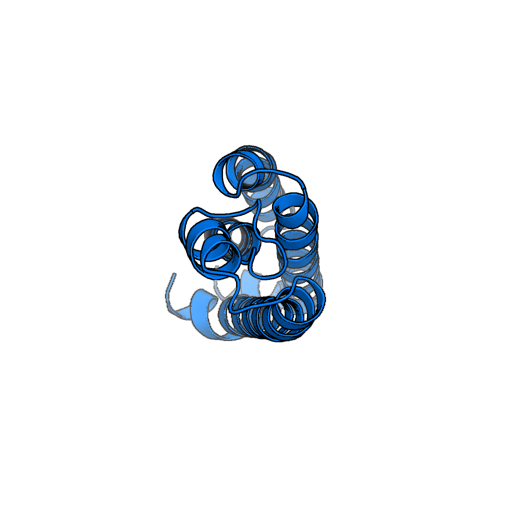.122 1.00 92.75 85 GLY A CA 1
ATOM 581 C C . GLY A 1 85 ? -19.303 2.640 18.708 1.00 92.75 85 GLY A C 1
ATOM 582 O O . GLY A 1 85 ? -19.471 1.773 19.560 1.00 92.75 85 GLY A O 1
ATOM 583 N N . LYS A 1 86 ? -19.613 2.437 17.418 1.00 94.31 86 LYS A N 1
ATOM 584 C CA . LYS A 1 86 ? -20.172 1.184 16.876 1.00 94.31 86 LYS A CA 1
ATOM 585 C C . LYS A 1 86 ? -19.116 0.207 16.359 1.00 94.31 86 LYS A C 1
ATOM 587 O O . LYS A 1 86 ? -19.456 -0.934 16.077 1.00 94.31 86 LYS A O 1
ATOM 592 N N . VAL A 1 87 ? -17.876 0.663 16.193 1.00 93.31 87 VAL A N 1
ATOM 593 C CA . VAL A 1 87 ? -16.752 -0.139 15.697 1.00 93.31 87 VAL A CA 1
ATOM 594 C C . VAL A 1 87 ? -15.651 -0.097 16.743 1.00 93.31 87 VAL A C 1
ATOM 596 O O . VAL A 1 87 ? -15.127 0.971 17.057 1.00 93.31 87 VAL A O 1
ATOM 599 N N . SER A 1 88 ? -15.303 -1.253 17.298 1.00 94.38 88 SER A N 1
ATOM 600 C CA . SER A 1 88 ? -14.193 -1.363 18.239 1.00 94.38 88 SER A CA 1
ATOM 601 C C . SER A 1 88 ? -12.841 -1.379 17.517 1.00 94.38 88 SER A C 1
ATOM 603 O O . SER A 1 88 ? -12.732 -1.759 16.349 1.00 94.38 88 SER A O 1
ATOM 605 N N . MET A 1 89 ? -11.776 -1.003 18.230 1.00 92.94 89 MET A N 1
ATOM 606 C CA . MET A 1 89 ? -10.418 -0.969 17.672 1.00 92.94 89 MET A CA 1
ATOM 607 C C . MET A 1 89 ? -9.980 -2.328 17.080 1.00 92.94 89 MET A C 1
ATOM 609 O O . MET A 1 89 ? -9.462 -2.347 15.965 1.00 92.94 89 MET A O 1
ATOM 613 N N . PRO A 1 90 ? -10.215 -3.487 17.737 1.00 94.62 90 PRO A N 1
ATOM 614 C CA . PRO A 1 90 ? -9.843 -4.781 17.163 1.00 94.62 90 PRO A CA 1
ATOM 615 C C . PRO A 1 90 ? -10.652 -5.169 15.917 1.00 94.62 90 PRO A C 1
ATOM 617 O O . PRO A 1 90 ? -10.120 -5.856 15.047 1.00 94.62 90 PRO A O 1
ATOM 620 N N . GLU A 1 91 ? -11.923 -4.765 15.820 1.00 94.50 91 GLU A N 1
ATOM 621 C CA . GLU A 1 91 ? -12.743 -4.990 14.618 1.00 94.50 91 GLU A CA 1
ATOM 622 C C . GLU A 1 91 ? -12.201 -4.189 13.438 1.00 94.50 91 GLU A C 1
ATOM 624 O O . GLU A 1 91 ? -12.038 -4.733 12.345 1.00 94.50 91 GLU A O 1
ATOM 629 N N . MET A 1 92 ? -11.845 -2.929 13.692 1.00 94.69 92 MET A N 1
ATOM 630 C CA . MET A 1 92 ? -11.237 -2.053 12.701 1.00 94.69 92 MET A CA 1
ATOM 631 C C . MET A 1 92 ? -9.905 -2.606 12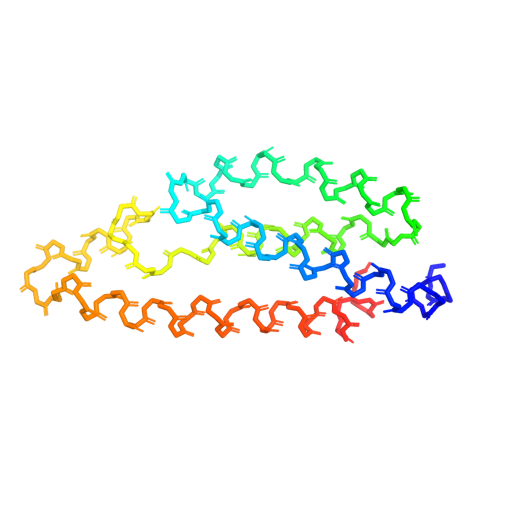.193 1.00 94.69 92 MET A C 1
ATOM 633 O O . MET A 1 92 ? -9.735 -2.753 10.988 1.00 94.69 92 MET A O 1
ATOM 637 N N . ILE A 1 93 ? -9.002 -3.007 13.095 1.00 94.12 93 ILE A N 1
ATOM 638 C CA . ILE A 1 93 ? -7.703 -3.584 12.721 1.00 94.12 93 ILE A CA 1
ATOM 639 C C . ILE A 1 93 ? -7.888 -4.846 11.869 1.00 94.12 93 ILE A C 1
ATOM 641 O O . ILE A 1 93 ? -7.219 -5.003 10.851 1.00 94.12 93 ILE A O 1
ATOM 645 N N . LYS A 1 94 ? -8.797 -5.754 12.254 1.00 94.12 94 LYS A N 1
ATOM 646 C CA . LYS A 1 94 ? -9.039 -6.997 11.501 1.00 94.12 94 LYS A CA 1
ATOM 647 C C . LYS A 1 94 ? -9.554 -6.727 10.088 1.00 94.12 94 LYS A C 1
ATOM 649 O O . LYS A 1 94 ? -9.075 -7.353 9.145 1.00 94.12 94 LYS A O 1
ATOM 654 N N . ALA A 1 95 ? -10.518 -5.819 9.948 1.00 93.75 95 ALA A N 1
ATOM 655 C CA . ALA A 1 95 ? -11.045 -5.432 8.643 1.00 93.75 95 ALA A CA 1
ATOM 656 C C . ALA A 1 95 ? -9.989 -4.694 7.805 1.00 93.75 95 ALA A C 1
ATOM 658 O O . ALA A 1 95 ? -9.841 -4.971 6.616 1.00 93.75 95 ALA A O 1
ATOM 659 N N . GLY A 1 96 ? -9.218 -3.810 8.440 1.00 93.62 96 GLY A N 1
ATOM 660 C CA . GLY A 1 96 ? -8.160 -3.035 7.806 1.00 93.62 96 GLY A CA 1
ATOM 661 C C . GLY A 1 96 ? -7.029 -3.899 7.263 1.00 93.62 96 GLY A C 1
ATOM 662 O O . GLY A 1 96 ? -6.711 -3.773 6.090 1.00 93.62 96 GLY A O 1
ATOM 663 N N . ILE A 1 97 ? -6.502 -4.855 8.044 1.00 94.75 97 ILE A N 1
ATOM 664 C CA . ILE A 1 97 ? -5.442 -5.776 7.580 1.00 94.75 97 ILE A CA 1
ATOM 665 C C . ILE A 1 97 ? -5.874 -6.504 6.307 1.00 94.75 97 ILE A C 1
ATOM 667 O O . ILE A 1 97 ? -5.087 -6.660 5.374 1.00 94.75 97 ILE A O 1
ATOM 671 N N . LEU A 1 98 ? -7.125 -6.968 6.267 1.00 95.12 98 LEU A N 1
ATOM 672 C CA . LEU A 1 98 ? -7.646 -7.676 5.105 1.00 95.12 98 LEU A CA 1
ATOM 673 C C . LEU A 1 98 ? -7.658 -6.772 3.865 1.00 95.12 98 LEU A C 1
ATOM 675 O O . LEU A 1 98 ? -7.255 -7.214 2.788 1.00 95.12 98 LEU A O 1
ATOM 679 N N . LEU A 1 99 ? -8.088 -5.517 4.014 1.00 94.31 99 LEU A N 1
ATOM 680 C CA . LEU A 1 99 ? -8.107 -4.538 2.927 1.00 94.31 99 LEU A CA 1
ATOM 681 C C . LEU A 1 99 ? -6.699 -4.116 2.499 1.00 94.31 99 LEU A C 1
ATOM 683 O O . LEU A 1 99 ? -6.427 -4.107 1.301 1.00 94.31 99 LEU A O 1
ATOM 687 N N . ASP A 1 100 ? -5.803 -3.841 3.444 1.00 94.88 100 ASP A N 1
ATOM 688 C CA . ASP A 1 100 ? -4.424 -3.420 3.179 1.00 94.88 100 ASP A CA 1
ATOM 689 C C . ASP A 1 100 ? -3.656 -4.510 2.420 1.00 94.88 100 ASP A C 1
ATOM 691 O O . ASP A 1 100 ? -3.049 -4.241 1.382 1.00 94.88 100 ASP A O 1
ATOM 695 N N . ILE A 1 101 ? -3.748 -5.771 2.865 1.00 95.56 101 ILE A N 1
ATOM 696 C CA . ILE A 1 101 ? -3.113 -6.909 2.181 1.00 95.56 101 ILE A CA 1
ATOM 697 C C . ILE A 1 101 ? -3.721 -7.112 0.792 1.00 95.56 101 ILE A C 1
ATOM 699 O O . ILE A 1 101 ? -2.987 -7.290 -0.181 1.00 95.56 101 ILE A O 1
ATOM 703 N N . THR A 1 102 ? -5.050 -7.075 0.674 1.00 96.81 102 THR A N 1
ATOM 704 C CA . THR A 1 102 ? -5.719 -7.264 -0.622 1.00 96.81 102 THR A CA 1
ATOM 705 C C . THR A 1 102 ? -5.334 -6.155 -1.598 1.00 96.81 102 THR A C 1
ATOM 707 O O . THR A 1 102 ? -4.982 -6.436 -2.743 1.00 96.81 102 THR A O 1
ATOM 710 N N . GLY A 1 103 ? -5.331 -4.902 -1.143 1.00 96.75 103 GLY A N 1
ATOM 711 C CA . GLY A 1 103 ? -4.912 -3.747 -1.927 1.00 96.75 103 GLY A CA 1
ATOM 712 C C . GLY A 1 103 ? -3.450 -3.838 -2.351 1.00 96.75 103 GLY A C 1
ATOM 713 O O . GLY A 1 103 ? -3.142 -3.605 -3.519 1.00 96.75 103 GLY A O 1
ATOM 714 N N . ALA A 1 104 ? -2.551 -4.246 -1.452 1.00 96.88 104 ALA A N 1
ATOM 715 C CA . ALA A 1 104 ? -1.136 -4.418 -1.762 1.00 96.88 104 ALA A CA 1
ATOM 716 C C . ALA A 1 104 ? -0.919 -5.509 -2.821 1.00 96.88 104 ALA A C 1
ATOM 718 O O . ALA A 1 104 ? -0.213 -5.284 -3.804 1.00 96.88 104 ALA A O 1
ATOM 719 N N . VAL A 1 105 ? -1.575 -6.664 -2.673 1.00 96.81 105 VAL A N 1
ATOM 720 C CA . VAL A 1 105 ? -1.503 -7.763 -3.648 1.00 96.81 105 VAL A CA 1
ATOM 721 C C . VAL A 1 105 ? -2.052 -7.327 -5.006 1.00 96.81 105 VAL A C 1
ATOM 723 O O . VAL A 1 105 ? -1.389 -7.537 -6.021 1.00 96.81 105 VAL A O 1
ATOM 726 N N . LEU A 1 106 ? -3.216 -6.671 -5.042 1.00 96.81 106 LEU A N 1
ATOM 727 C CA . LEU A 1 106 ? -3.789 -6.142 -6.283 1.00 96.81 106 LEU A CA 1
ATOM 728 C C . LEU A 1 106 ? -2.860 -5.121 -6.942 1.00 96.81 106 LEU A C 1
ATOM 730 O O . LEU A 1 106 ? -2.644 -5.188 -8.148 1.00 96.81 106 LEU A O 1
ATOM 734 N N . THR A 1 107 ? -2.257 -4.231 -6.157 1.00 96.56 107 THR A N 1
ATOM 735 C CA . THR A 1 107 ? -1.291 -3.236 -6.642 1.00 96.56 107 THR A CA 1
ATOM 736 C C . THR A 1 107 ? -0.089 -3.914 -7.293 1.00 96.56 107 THR A C 1
ATOM 738 O O . THR A 1 107 ? 0.287 -3.547 -8.401 1.00 96.56 107 THR A O 1
ATOM 741 N N . ILE A 1 108 ? 0.484 -4.943 -6.658 1.00 95.12 108 ILE A N 1
ATOM 742 C CA . ILE A 1 108 ? 1.620 -5.701 -7.208 1.00 95.12 108 ILE A CA 1
ATOM 743 C C . ILE A 1 108 ? 1.226 -6.404 -8.514 1.00 95.12 108 ILE A C 1
ATOM 745 O O . ILE A 1 108 ? 1.959 -6.327 -9.501 1.00 95.12 108 ILE A O 1
ATOM 749 N N . ILE A 1 109 ? 0.059 -7.056 -8.543 1.00 93.75 109 ILE A N 1
ATOM 750 C CA . ILE A 1 109 ? -0.454 -7.745 -9.735 1.00 93.75 109 ILE A CA 1
ATOM 751 C C . ILE A 1 109 ? -0.654 -6.750 -10.880 1.00 93.75 109 ILE A C 1
ATOM 753 O O . ILE A 1 109 ? -0.193 -6.998 -11.993 1.00 93.75 109 ILE A O 1
ATOM 757 N N . MET A 1 110 ? -1.303 -5.613 -10.622 1.00 93.62 110 MET A N 1
ATOM 758 C CA . MET A 1 110 ? -1.533 -4.586 -11.637 1.00 93.62 110 MET A CA 1
ATOM 759 C C . MET A 1 110 ? -0.220 -3.973 -12.125 1.00 93.62 110 MET A C 1
ATOM 761 O O . MET A 1 110 ? -0.040 -3.838 -13.334 1.00 93.62 110 MET A O 1
ATOM 765 N N . ALA A 1 111 ? 0.716 -3.677 -11.221 1.00 92.44 111 ALA A N 1
ATOM 766 C CA . ALA A 1 111 ? 2.017 -3.107 -11.557 1.00 92.44 111 ALA A CA 1
ATOM 767 C C . ALA A 1 111 ? 2.880 -4.026 -12.421 1.00 92.44 111 ALA A C 1
ATOM 769 O O . ALA A 1 111 ? 3.613 -3.543 -13.282 1.00 92.44 111 ALA A O 1
ATOM 770 N N . TYR A 1 112 ? 2.794 -5.338 -12.203 1.00 89.38 112 TYR A N 1
ATOM 771 C CA . TYR A 1 112 ? 3.578 -6.309 -12.955 1.00 89.38 112 TYR A CA 1
ATOM 772 C C . TYR A 1 112 ? 2.894 -6.758 -14.254 1.00 89.38 112 TYR A C 1
ATOM 774 O O . TYR A 1 112 ? 3.567 -6.934 -15.266 1.00 89.38 112 TYR A O 1
ATOM 782 N N . LEU A 1 113 ? 1.568 -6.946 -14.244 1.00 88.31 113 LEU A N 1
ATOM 783 C CA . LEU A 1 113 ? 0.841 -7.551 -15.366 1.00 88.31 113 LEU A CA 1
ATOM 784 C C . LEU A 1 113 ? 0.066 -6.569 -16.235 1.00 88.31 113 LEU A C 1
ATOM 786 O O . LEU A 1 113 ? -0.074 -6.842 -17.416 1.00 88.31 113 LEU A O 1
ATOM 790 N N . LEU A 1 114 ? -0.498 -5.489 -15.695 1.00 87.69 114 LEU A N 1
ATOM 791 C CA . LEU A 1 114 ? -1.422 -4.636 -16.457 1.00 87.69 114 LEU A CA 1
ATOM 792 C C . LEU A 1 114 ? -0.782 -3.307 -16.856 1.00 87.69 114 LEU A C 1
ATOM 794 O O . LEU A 1 114 ? -0.849 -2.906 -18.014 1.00 87.69 114 LEU A O 1
ATOM 798 N N . TRP A 1 115 ? -0.151 -2.627 -15.902 1.00 89.88 115 TRP A N 1
ATOM 799 C CA . TRP A 1 115 ? 0.422 -1.300 -16.099 1.00 89.88 115 TRP A CA 1
ATOM 800 C C . TRP A 1 115 ? 1.509 -1.233 -17.170 1.00 89.88 115 TRP A C 1
ATOM 802 O O . TRP A 1 115 ? 1.426 -0.295 -17.949 1.00 89.88 115 TRP A O 1
ATOM 812 N N . PRO A 1 116 ? 2.414 -2.217 -17.345 1.00 86.88 116 PRO A N 1
ATOM 813 C CA . PRO A 1 116 ? 3.395 -2.172 -18.433 1.00 86.88 116 PRO A CA 1
ATOM 814 C C . PRO A 1 116 ? 2.791 -2.114 -19.847 1.00 86.88 116 PRO A C 1
ATOM 816 O O . PRO A 1 116 ? 3.514 -1.829 -20.799 1.00 86.88 116 PRO A O 1
ATOM 819 N N . TYR A 1 117 ? 1.498 -2.430 -19.999 1.00 84.75 117 TYR A N 1
ATOM 820 C CA . TYR A 1 117 ? 0.759 -2.327 -21.261 1.00 84.75 117 TYR A CA 1
ATOM 821 C C . TYR A 1 117 ? -0.094 -1.056 -21.364 1.00 84.75 117 TYR A C 1
ATOM 823 O O . TYR A 1 117 ? -0.535 -0.715 -22.459 1.00 84.75 117 TYR A O 1
ATOM 831 N N . LEU A 1 118 ? -0.367 -0.388 -20.241 1.00 84.81 118 LEU A N 1
ATOM 832 C CA . LEU A 1 118 ? -1.253 0.775 -20.161 1.00 84.81 118 LEU A CA 1
ATOM 833 C C . LEU A 1 118 ? -0.491 2.106 -20.076 1.00 84.81 118 LEU A C 1
ATOM 835 O O . LEU A 1 118 ? -0.994 3.116 -20.566 1.00 84.81 118 LEU A O 1
ATOM 839 N N . ILE A 1 119 ? 0.670 2.104 -19.414 1.00 80.56 119 ILE A N 1
ATOM 840 C CA . ILE A 1 119 ? 1.499 3.267 -19.056 1.00 80.56 119 ILE A CA 1
ATOM 841 C C . ILE A 1 119 ? 2.980 2.948 -19.242 1.00 80.56 119 ILE A C 1
ATOM 843 O O . ILE A 1 119 ? 3.704 3.870 -19.671 1.00 80.56 119 ILE A O 1
#